Protein AF-A0AAD4X5I0-F1 (afdb_monomer_lite)

Sequence (174 aa):
MPGGELLYPSPQHQPATPPQQQHPTIITTATSELLEDETWVWSQIKAEARRDAESEPALASYLYSTILAHSSLERSLSFHLGGTGKSGGDRHPKISDGVLIGAGATILGNIKIGEGAKIGAGSVVLIDVPARTTAVGNPARLVGGKEKPSMHEDVPGESMDHTSFISEWSDYII

pLDDT: mean 72.89, std 17.53, range [33.81, 93.62]

Organism: NCBI:txid357466

Foldseek 3Di:
DDDDDDDDDDDDDDDDDDDDDDDDPPDPPPVVVVVVVQVVVLVVLLVVLVVVCVVCVVCVVVSCVQRVVDPGPVRSVCVVVVPPDDDDDQFDEAEDALEAAAACEAEGTDEYEAFLEYEAHNEDEDYHHYHQWYWYDVPTATQVHDVDGDGDPDRCSVVVDNPPCVVSCVVVDD

Radius of gyration: 32.43 Å; chains: 1; bounding box: 118×68×72 Å

Secondary structure (DSSP, 8-state):
-PPPP--PPPPP-PPPPPP-------SSHHHHHHHHHHHHHHHHHHHHHHHHHHH-TTTHHHHIIIIIT-SSHHHHHHHHHTT------S-S-EEPTT-EE-TT-EE-SS-EE-TT-EE-TT-EE-S-B-TTBEEEETTEEETT-SSS--B-SS-HHHH--SSTTHHHHGGG--

Structure (mmCIF, N/CA/C/O backbone):
data_AF-A0AAD4X5I0-F1
#
_entry.id   AF-A0AAD4X5I0-F1
#
loop_
_atom_site.group_PDB
_atom_site.id
_atom_site.type_symbol
_atom_site.label_atom_id
_atom_site.label_alt_id
_atom_site.label_comp_id
_atom_site.label_asym_id
_atom_site.label_entity_id
_atom_site.label_seq_id
_atom_site.pdbx_PDB_ins_code
_atom_site.Cartn_x
_atom_site.Cartn_y
_atom_site.Cartn_z
_atom_site.occupancy
_atom_site.B_iso_or_equiv
_atom_site.auth_seq_id
_atom_site.auth_comp_id
_atom_site.auth_asym_id
_atom_site.auth_atom_id
_atom_site.pdbx_PDB_model_num
ATOM 1 N N . MET A 1 1 ? 87.262 -47.024 43.278 1.00 48.44 1 MET A N 1
ATOM 2 C CA . MET A 1 1 ? 86.123 -47.285 42.375 1.00 48.44 1 MET A CA 1
ATOM 3 C C . MET A 1 1 ? 85.656 -45.946 41.812 1.00 48.44 1 MET A C 1
ATOM 5 O O . MET A 1 1 ? 85.038 -45.206 42.568 1.00 48.44 1 MET A O 1
ATOM 9 N N . PRO A 1 2 ? 86.033 -45.556 40.582 1.00 46.78 2 PRO A N 1
ATOM 10 C CA . PRO A 1 2 ? 85.496 -44.361 39.935 1.00 46.78 2 PRO A CA 1
ATOM 11 C C . PRO A 1 2 ? 84.181 -44.679 39.203 1.00 46.78 2 PRO A C 1
ATOM 13 O O . PRO A 1 2 ? 83.986 -45.795 38.722 1.00 46.78 2 PRO A O 1
ATOM 16 N N . GLY A 1 3 ? 83.269 -43.703 39.216 1.00 42.31 3 GLY A N 1
ATOM 17 C CA . GLY A 1 3 ? 81.870 -43.813 38.801 1.00 42.31 3 GLY A CA 1
ATOM 18 C C . GLY A 1 3 ? 81.637 -43.793 37.289 1.00 42.31 3 GLY A C 1
ATOM 19 O O . GLY A 1 3 ? 82.402 -43.196 36.536 1.00 42.31 3 GLY A O 1
ATOM 20 N N . GLY A 1 4 ? 80.554 -44.464 36.889 1.00 45.75 4 GLY A N 1
ATOM 21 C CA . GLY A 1 4 ? 80.041 -44.530 35.524 1.00 45.75 4 GLY A CA 1
ATOM 22 C C . GLY A 1 4 ? 79.088 -43.383 35.178 1.00 45.75 4 GLY A C 1
ATOM 23 O O . GLY A 1 4 ? 78.377 -42.853 36.032 1.00 45.75 4 GLY A O 1
ATOM 24 N N . GLU A 1 5 ? 79.118 -43.032 33.898 1.00 48.03 5 GLU A N 1
ATOM 25 C CA . GLU A 1 5 ? 78.331 -42.019 33.200 1.00 48.03 5 GLU A CA 1
ATOM 26 C C . GLU A 1 5 ? 76.829 -42.337 33.166 1.00 48.03 5 GLU A C 1
ATOM 28 O O . GLU A 1 5 ? 76.435 -43.466 32.883 1.00 48.03 5 GLU A O 1
ATOM 33 N N . LEU A 1 6 ? 75.988 -41.309 33.313 1.00 50.25 6 LEU A N 1
ATOM 34 C CA . LEU A 1 6 ? 74.680 -41.263 32.657 1.00 50.25 6 LEU A CA 1
ATOM 35 C C . LEU A 1 6 ? 74.482 -39.879 32.032 1.00 50.25 6 LEU A C 1
ATOM 37 O O . LEU A 1 6 ? 74.204 -38.882 32.698 1.00 50.25 6 LEU A O 1
ATOM 41 N N . LEU A 1 7 ? 74.690 -39.869 30.720 1.00 44.72 7 LEU A N 1
ATOM 42 C CA . LEU A 1 7 ? 74.475 -38.789 29.773 1.00 44.72 7 LEU A CA 1
ATOM 43 C C . LEU A 1 7 ? 72.958 -38.547 29.641 1.00 44.72 7 LEU A C 1
ATOM 45 O O . LEU A 1 7 ? 72.262 -39.343 29.014 1.00 44.72 7 LEU A O 1
ATOM 49 N N . TYR A 1 8 ? 72.430 -37.472 30.230 1.00 54.34 8 TYR A N 1
ATOM 50 C CA . TYR A 1 8 ? 71.053 -37.031 29.978 1.00 54.34 8 TYR A CA 1
ATOM 51 C C . TYR A 1 8 ? 71.056 -35.858 28.983 1.00 54.34 8 TYR A C 1
ATOM 53 O O . TYR A 1 8 ? 71.803 -34.899 29.188 1.00 54.34 8 TYR A O 1
ATOM 61 N N . PRO A 1 9 ? 70.256 -35.911 27.902 1.00 50.69 9 PRO A N 1
ATOM 62 C CA . PRO A 1 9 ? 70.237 -34.870 26.880 1.00 50.69 9 PRO A CA 1
ATOM 63 C C . PRO A 1 9 ? 69.466 -33.622 27.337 1.00 50.69 9 PRO A C 1
ATOM 65 O O . PRO A 1 9 ? 68.419 -33.711 27.977 1.00 50.69 9 PRO A O 1
ATOM 68 N N . SER A 1 10 ? 69.983 -32.448 26.964 1.00 50.56 10 SER A N 1
ATOM 69 C CA . SER A 1 10 ? 69.363 -31.139 27.195 1.00 50.56 10 SER A CA 1
ATOM 70 C C . SER A 1 10 ? 67.988 -31.012 26.509 1.00 50.56 10 SER A C 1
ATOM 72 O O . SER A 1 10 ? 67.867 -31.383 25.338 1.00 50.56 10 SER A O 1
ATOM 74 N N . PRO A 1 11 ? 66.962 -30.435 27.168 1.00 49.53 11 PRO A N 1
ATOM 75 C CA . PRO A 1 11 ? 65.651 -30.203 26.562 1.00 49.53 11 PRO A CA 1
ATOM 76 C C . PRO A 1 11 ? 65.716 -29.129 25.467 1.00 49.53 11 PRO A C 1
ATOM 78 O O . PRO A 1 11 ? 66.190 -28.016 25.700 1.00 49.53 11 PRO A O 1
ATOM 81 N N . GLN A 1 12 ? 65.201 -29.443 24.277 1.00 45.50 12 GLN A N 1
ATOM 82 C CA . GLN A 1 12 ? 65.003 -28.468 23.207 1.00 45.50 12 GLN A CA 1
ATOM 83 C C . GLN A 1 12 ? 63.903 -27.468 23.601 1.00 45.50 12 GLN A C 1
ATOM 85 O O . GLN A 1 12 ? 62.771 -27.849 23.890 1.00 45.50 12 GLN A O 1
ATOM 90 N N . HIS A 1 13 ? 64.250 -26.182 23.605 1.00 43.31 13 HIS A N 1
ATOM 91 C CA . HIS A 1 13 ? 63.330 -25.053 23.744 1.00 43.31 13 HIS A CA 1
ATOM 92 C C . HIS A 1 13 ? 62.380 -25.013 22.530 1.00 43.31 13 HIS A C 1
ATOM 94 O O . HIS A 1 13 ? 62.799 -24.661 21.429 1.00 43.31 13 HIS A O 1
ATOM 100 N N . GLN A 1 14 ? 61.106 -25.369 22.712 1.00 50.12 14 GLN A N 1
ATOM 101 C CA . GLN A 1 14 ? 60.048 -25.044 21.750 1.00 50.12 14 GLN A CA 1
ATOM 102 C C . GLN A 1 14 ? 59.586 -23.596 21.989 1.00 50.12 14 GLN A C 1
ATOM 104 O O . GLN A 1 14 ? 59.221 -23.269 23.120 1.00 50.12 14 GLN A O 1
ATOM 109 N N . PRO A 1 15 ? 59.583 -22.710 20.976 1.00 43.78 15 PRO A N 1
ATOM 110 C CA . PRO A 1 15 ? 58.999 -21.384 21.123 1.00 43.78 15 PRO A CA 1
ATOM 111 C C . PRO A 1 15 ? 57.470 -21.498 21.198 1.00 43.78 15 PRO A C 1
ATOM 113 O O . PRO A 1 15 ? 56.827 -22.033 20.297 1.00 43.78 15 PRO A O 1
ATOM 116 N N . ALA A 1 16 ? 56.898 -20.999 22.294 1.00 44.72 16 ALA A N 1
ATOM 117 C CA . ALA A 1 16 ? 55.460 -20.922 22.509 1.00 44.72 16 ALA A CA 1
ATOM 118 C C . ALA A 1 16 ? 54.807 -19.951 21.510 1.00 44.72 16 ALA A C 1
ATOM 120 O O . ALA A 1 16 ? 55.199 -18.788 21.403 1.00 44.72 16 ALA A O 1
ATOM 121 N N . THR A 1 17 ? 53.792 -20.428 20.793 1.00 46.09 17 THR A N 1
ATOM 122 C CA . THR A 1 17 ? 52.928 -19.617 19.930 1.00 46.09 17 THR A CA 1
ATOM 123 C C . THR A 1 17 ? 52.161 -18.593 20.782 1.00 46.09 17 THR A C 1
ATOM 125 O O . THR A 1 17 ? 51.539 -18.992 21.771 1.00 46.09 17 THR A O 1
ATOM 128 N N . PRO A 1 18 ? 52.170 -17.290 20.445 1.00 43.22 18 PRO A N 1
ATOM 129 C CA . PRO A 1 18 ? 51.413 -16.297 21.198 1.00 43.22 18 PRO A CA 1
ATOM 130 C C . PRO A 1 18 ? 49.899 -16.532 21.039 1.00 43.22 18 PRO A C 1
ATOM 132 O O . PRO A 1 18 ? 49.447 -16.904 19.952 1.00 43.22 18 PRO A O 1
ATOM 135 N N . PRO A 1 19 ? 49.097 -16.322 22.099 1.00 38.38 19 PRO A N 1
ATOM 136 C CA . PRO A 1 19 ? 47.656 -16.523 22.047 1.00 38.38 19 PRO A CA 1
ATOM 137 C C . PRO A 1 19 ? 47.018 -15.524 21.077 1.00 38.38 19 PRO A C 1
ATOM 139 O O . PRO A 1 19 ? 47.138 -14.309 21.240 1.00 38.38 19 PRO A O 1
ATOM 142 N N . GLN A 1 20 ? 46.335 -16.051 20.060 1.00 39.69 20 GLN A N 1
ATOM 143 C CA . GLN A 1 20 ? 45.520 -15.269 19.138 1.00 39.69 20 GLN A CA 1
ATOM 144 C C . GLN A 1 20 ? 44.367 -14.625 19.916 1.00 39.69 20 GLN A C 1
ATOM 146 O O . GLN A 1 20 ? 43.473 -15.309 20.413 1.00 39.69 20 GLN A O 1
ATOM 151 N N . GLN A 1 21 ? 44.403 -13.299 20.037 1.00 44.75 21 GLN A N 1
ATOM 152 C CA . GLN A 1 21 ? 43.304 -12.499 20.563 1.00 44.75 21 GLN A CA 1
ATOM 153 C C . GLN A 1 21 ? 42.127 -12.580 19.582 1.00 44.75 21 GLN A C 1
ATOM 155 O O . GLN A 1 21 ? 42.158 -11.997 18.499 1.00 44.75 21 GLN A O 1
ATOM 160 N N . GLN A 1 22 ? 41.097 -13.342 19.945 1.00 39.62 22 GLN A N 1
ATOM 161 C CA . GLN A 1 22 ? 39.836 -13.397 19.213 1.00 39.62 22 GLN A CA 1
ATOM 162 C C . GLN A 1 22 ? 39.029 -12.131 19.521 1.00 39.62 22 GLN A C 1
ATOM 164 O O . GLN A 1 22 ? 38.416 -12.014 20.580 1.00 39.62 22 GLN A O 1
ATOM 169 N N . HIS A 1 23 ? 39.022 -11.181 18.587 1.00 33.81 23 HIS A N 1
ATOM 170 C CA . HIS A 1 23 ? 37.986 -10.154 18.537 1.00 33.81 23 HIS A CA 1
ATOM 171 C C . HIS A 1 23 ? 36.741 -10.752 17.854 1.00 33.81 23 HIS A C 1
ATOM 173 O O . HIS A 1 23 ? 36.848 -11.207 16.711 1.00 33.81 23 HIS A O 1
ATOM 179 N N . PRO A 1 24 ? 35.563 -10.780 18.503 1.00 39.12 24 PRO A N 1
ATOM 180 C CA . PRO A 1 24 ? 34.345 -11.294 17.886 1.00 39.12 24 PRO A CA 1
ATOM 181 C C . PRO A 1 24 ? 33.863 -10.339 16.784 1.00 39.12 24 PRO A C 1
ATOM 183 O O . PRO A 1 24 ? 33.363 -9.249 17.054 1.00 39.12 24 PRO A O 1
ATOM 186 N N . THR A 1 25 ? 34.009 -10.760 15.527 1.00 45.09 25 THR A N 1
ATOM 187 C CA . THR A 1 25 ? 33.372 -10.128 14.362 1.00 45.09 25 THR A CA 1
ATOM 188 C C . THR A 1 25 ? 31.946 -10.668 14.258 1.00 45.09 25 THR A C 1
ATOM 190 O O . THR A 1 25 ? 31.707 -11.675 13.604 1.00 45.09 25 THR A O 1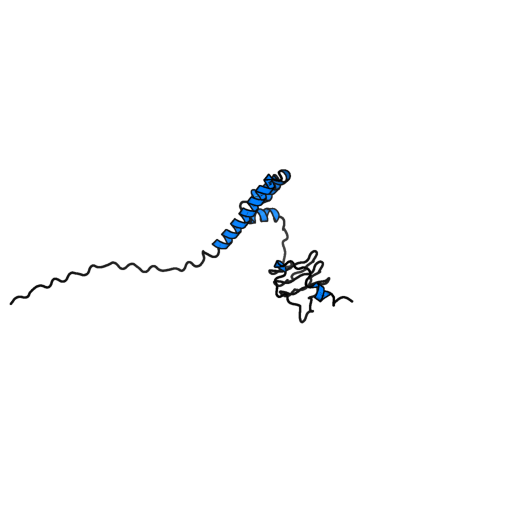
ATOM 193 N N . ILE A 1 26 ? 30.998 -10.035 14.953 1.00 47.31 26 ILE A N 1
ATOM 194 C CA . ILE A 1 26 ? 29.560 -10.344 14.866 1.00 47.31 26 ILE A CA 1
ATOM 195 C C . ILE A 1 26 ? 28.842 -9.110 14.304 1.00 47.31 26 ILE A C 1
ATOM 197 O O . ILE A 1 26 ? 28.101 -8.462 15.027 1.00 47.31 26 ILE A O 1
ATOM 201 N N . ILE A 1 27 ? 29.118 -8.714 13.052 1.00 49.72 27 ILE A N 1
ATOM 202 C CA . ILE A 1 27 ? 28.301 -7.709 12.323 1.00 49.72 27 ILE A CA 1
ATOM 203 C C . ILE A 1 27 ? 28.103 -8.060 10.822 1.00 49.72 27 ILE A C 1
ATOM 205 O O . ILE A 1 27 ? 27.178 -7.555 10.202 1.00 49.72 27 ILE A O 1
ATOM 209 N N . THR A 1 28 ? 28.869 -8.969 10.206 1.00 50.03 28 THR A N 1
ATOM 210 C CA . THR A 1 28 ? 28.847 -9.126 8.730 1.00 50.03 28 THR A CA 1
ATOM 211 C C . THR A 1 28 ? 27.651 -9.900 8.143 1.00 50.03 28 THR A C 1
ATOM 213 O O . THR A 1 28 ? 27.274 -9.640 7.006 1.00 50.03 28 THR A O 1
ATOM 216 N N . THR A 1 29 ? 27.026 -10.833 8.868 1.00 48.19 29 THR A N 1
ATOM 217 C CA . THR A 1 29 ? 26.114 -11.814 8.239 1.00 48.19 29 THR A CA 1
ATOM 218 C C . THR A 1 29 ? 24.725 -11.260 7.890 1.00 48.19 29 THR A C 1
ATOM 220 O O . THR A 1 29 ? 24.231 -11.519 6.800 1.00 48.19 29 THR A O 1
ATOM 223 N N . ALA A 1 30 ? 24.115 -10.440 8.755 1.00 49.59 30 ALA A N 1
ATOM 224 C CA . ALA A 1 30 ? 22.732 -9.974 8.563 1.00 49.59 30 ALA A CA 1
ATOM 225 C C . ALA A 1 30 ? 22.560 -8.985 7.392 1.00 49.59 30 ALA A C 1
ATOM 227 O O . ALA A 1 30 ? 21.482 -8.877 6.818 1.00 49.59 30 ALA A O 1
ATOM 228 N N . THR A 1 31 ? 23.623 -8.270 7.015 1.00 55.12 31 THR A N 1
ATOM 229 C CA . THR A 1 31 ? 23.598 -7.338 5.877 1.00 55.12 31 THR A CA 1
ATOM 230 C C . THR A 1 31 ? 23.771 -8.064 4.536 1.00 55.12 31 THR A C 1
ATOM 232 O O . THR A 1 31 ? 23.356 -7.534 3.514 1.00 55.12 31 THR A O 1
ATOM 235 N N . SER A 1 32 ? 24.358 -9.269 4.518 1.00 57.53 32 SER A N 1
ATOM 236 C CA . SER A 1 32 ? 24.578 -10.055 3.288 1.00 57.53 32 SER A CA 1
ATOM 237 C C . SER A 1 32 ? 23.269 -10.605 2.724 1.00 57.53 32 SER A C 1
ATOM 239 O O . SER A 1 32 ? 22.990 -10.422 1.545 1.00 57.53 32 SER A O 1
ATOM 241 N N . GLU A 1 33 ? 22.440 -11.209 3.580 1.00 60.66 33 GLU A N 1
ATOM 242 C CA . GLU A 1 33 ? 21.192 -11.876 3.175 1.00 60.66 33 GLU A CA 1
ATOM 243 C C . GLU A 1 33 ? 20.183 -10.883 2.567 1.00 60.66 33 GLU A C 1
ATOM 245 O O . GLU A 1 33 ? 19.598 -11.144 1.520 1.00 60.66 33 GLU A O 1
ATOM 250 N N . LEU A 1 34 ? 20.065 -9.682 3.145 1.00 58.88 34 LEU A N 1
ATOM 251 C CA . LEU A 1 34 ? 19.175 -8.630 2.635 1.00 58.88 34 LEU A CA 1
ATOM 252 C C . LEU A 1 34 ? 19.631 -8.050 1.283 1.00 58.88 34 LEU A C 1
ATOM 254 O O . LEU A 1 34 ? 18.797 -7.670 0.463 1.00 58.88 34 LEU A O 1
ATOM 258 N N . LEU A 1 35 ? 20.946 -7.984 1.039 1.00 59.72 35 LEU A N 1
ATOM 259 C CA . LEU A 1 35 ? 21.498 -7.540 -0.246 1.00 59.72 35 LEU A CA 1
ATOM 260 C C . LEU A 1 35 ? 21.321 -8.610 -1.336 1.00 59.72 35 LEU A C 1
ATOM 262 O O . LEU A 1 35 ? 21.138 -8.275 -2.507 1.00 59.72 35 LEU A O 1
ATOM 266 N N . GLU A 1 36 ? 21.353 -9.892 -0.970 1.00 63.47 36 GLU A N 1
ATOM 267 C CA . GLU A 1 36 ? 21.122 -11.007 -1.893 1.00 63.47 36 GLU A CA 1
ATOM 268 C C . GLU A 1 36 ? 19.666 -11.034 -2.389 1.00 63.47 36 GLU A C 1
ATOM 270 O O . GLU A 1 36 ? 19.440 -11.104 -3.602 1.00 63.47 36 GLU A O 1
ATOM 275 N N . ASP A 1 37 ? 18.688 -10.853 -1.498 1.00 63.75 37 ASP A N 1
ATOM 276 C CA . ASP A 1 37 ? 17.261 -10.823 -1.857 1.00 63.75 37 ASP A CA 1
ATOM 277 C C . ASP A 1 37 ? 16.910 -9.658 -2.795 1.00 63.75 37 ASP A C 1
ATOM 279 O O . ASP A 1 37 ? 16.217 -9.840 -3.803 1.00 63.75 37 ASP A O 1
ATOM 283 N N . GLU A 1 38 ? 17.439 -8.460 -2.525 1.00 65.38 38 GLU A N 1
ATOM 284 C CA . GLU A 1 38 ? 17.210 -7.287 -3.373 1.00 65.38 38 GLU A CA 1
ATOM 285 C C . GLU A 1 38 ? 17.772 -7.491 -4.788 1.00 65.38 38 GLU A C 1
ATOM 287 O O . GLU A 1 38 ? 17.117 -7.184 -5.794 1.00 65.38 38 GLU A O 1
ATOM 292 N N . THR A 1 39 ? 18.973 -8.069 -4.888 1.00 78.00 39 THR A N 1
ATOM 293 C CA . THR A 1 39 ? 19.583 -8.369 -6.190 1.00 78.00 39 THR A CA 1
ATOM 294 C C . THR A 1 39 ? 18.825 -9.451 -6.952 1.00 78.00 39 THR A C 1
ATOM 296 O O . THR A 1 39 ? 18.717 -9.360 -8.183 1.00 78.00 39 THR A O 1
ATOM 299 N N . TRP A 1 40 ? 18.254 -10.440 -6.255 1.00 88.94 40 TRP A N 1
ATOM 300 C CA . TRP A 1 40 ? 17.440 -11.483 -6.873 1.00 88.94 40 TRP A CA 1
ATOM 301 C C . TRP A 1 40 ? 16.137 -10.919 -7.447 1.00 88.94 40 TRP A C 1
ATOM 303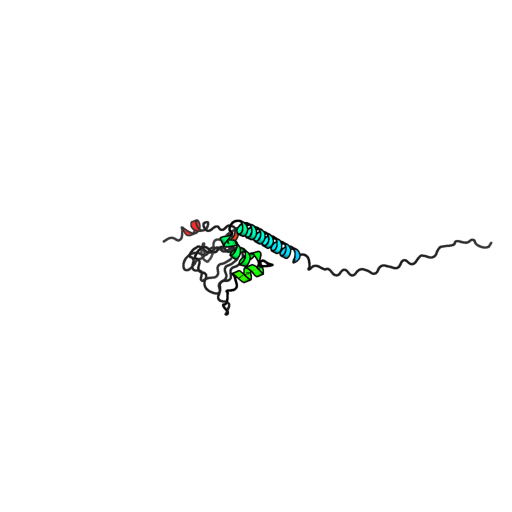 O O . TRP A 1 40 ? 15.878 -11.098 -8.643 1.00 88.94 40 TRP A O 1
ATOM 313 N N . VAL A 1 41 ? 15.362 -10.175 -6.648 1.00 89.06 41 VAL A N 1
ATOM 314 C CA . VAL A 1 41 ? 14.097 -9.556 -7.089 1.00 89.06 41 VAL A CA 1
ATOM 315 C C . VAL A 1 41 ? 14.340 -8.630 -8.279 1.00 89.06 41 VAL A C 1
ATOM 317 O O . VAL A 1 41 ? 13.653 -8.717 -9.299 1.00 89.06 41 VAL A O 1
ATOM 320 N N . TRP A 1 42 ? 15.367 -7.780 -8.206 1.00 89.69 42 TRP A N 1
ATOM 321 C CA . TRP A 1 42 ? 15.682 -6.858 -9.296 1.00 89.69 42 TRP A CA 1
ATOM 322 C C . TRP A 1 42 ? 16.115 -7.570 -10.584 1.00 89.69 42 TRP A C 1
ATOM 324 O O . TRP A 1 42 ? 15.784 -7.136 -11.692 1.00 89.69 42 TRP A O 1
ATOM 334 N N . SER A 1 43 ? 16.816 -8.696 -10.454 1.00 89.94 43 SER A N 1
ATOM 335 C CA . SER A 1 43 ? 17.181 -9.531 -11.600 1.00 89.94 43 SER A CA 1
ATOM 336 C C . SER A 1 43 ? 15.954 -10.155 -12.266 1.00 89.94 43 SER A C 1
ATOM 338 O O . SER A 1 43 ? 15.890 -10.181 -13.497 1.00 89.94 43 SER A O 1
ATOM 340 N N . GLN A 1 44 ? 14.964 -10.600 -11.482 1.00 93.62 44 GLN A N 1
ATOM 341 C CA . GLN A 1 44 ? 13.692 -11.098 -12.020 1.00 93.62 44 GLN A CA 1
ATOM 342 C C . GLN A 1 44 ? 12.924 -9.997 -12.762 1.00 93.62 44 GLN A C 1
ATOM 344 O O . GLN A 1 44 ? 12.561 -10.193 -13.922 1.00 93.62 44 GLN A O 1
ATOM 349 N N . ILE A 1 45 ? 12.792 -8.807 -12.163 1.00 92.31 45 ILE A N 1
ATOM 350 C CA . ILE A 1 45 ? 12.117 -7.653 -12.784 1.00 92.31 45 ILE A CA 1
ATOM 351 C C . ILE A 1 45 ? 12.765 -7.286 -14.130 1.00 92.31 45 ILE A C 1
ATOM 353 O O . ILE A 1 45 ? 12.076 -7.044 -15.122 1.00 92.31 45 ILE A O 1
ATOM 357 N N . LYS A 1 46 ? 14.102 -7.280 -14.213 1.00 89.50 46 LYS A N 1
ATOM 358 C CA . LYS A 1 46 ? 14.817 -7.020 -15.476 1.00 89.50 46 LYS A CA 1
ATOM 359 C C . LYS A 1 46 ? 14.610 -8.109 -16.522 1.00 89.50 46 LYS A C 1
ATOM 361 O O . LYS A 1 46 ? 14.573 -7.800 -17.715 1.00 89.50 46 LYS A O 1
ATOM 366 N N . ALA A 1 47 ? 14.538 -9.369 -16.101 1.00 91.81 47 ALA A N 1
ATOM 367 C CA . ALA A 1 47 ? 14.297 -10.484 -17.007 1.00 91.81 47 ALA A CA 1
ATOM 368 C C . ALA A 1 47 ? 12.884 -10.413 -17.603 1.00 91.81 47 ALA A C 1
ATOM 370 O O . ALA A 1 47 ? 12.729 -10.589 -18.810 1.00 91.81 47 ALA A O 1
ATOM 371 N N . GLU A 1 48 ? 11.882 -10.095 -16.783 1.00 91.94 48 GLU A N 1
ATOM 372 C CA . GLU A 1 48 ? 10.502 -9.852 -17.217 1.00 91.94 48 GLU A CA 1
ATOM 373 C C . GLU A 1 48 ? 10.415 -8.662 -18.169 1.00 91.94 48 GLU A C 1
ATOM 375 O O . GLU A 1 48 ? 10.010 -8.835 -19.315 1.00 91.94 48 GLU A O 1
ATOM 380 N N . ALA A 1 49 ? 10.937 -7.497 -17.775 1.00 90.69 49 ALA A N 1
ATOM 381 C CA . ALA A 1 49 ? 10.902 -6.298 -18.612 1.00 90.69 49 ALA A CA 1
ATOM 382 C C . ALA A 1 49 ? 11.606 -6.479 -19.968 1.00 90.69 49 ALA A C 1
ATOM 384 O O . ALA A 1 49 ? 11.224 -5.851 -20.955 1.00 90.69 49 ALA A O 1
ATOM 385 N N . ARG A 1 50 ? 12.636 -7.334 -20.045 1.00 91.50 50 ARG A N 1
ATOM 386 C CA . ARG A 1 50 ? 13.285 -7.686 -21.315 1.00 91.50 50 ARG A CA 1
ATOM 387 C C . ARG A 1 50 ? 12.380 -8.545 -22.193 1.00 91.50 50 ARG A C 1
ATOM 389 O O . ARG A 1 50 ? 12.249 -8.233 -23.373 1.00 91.50 50 ARG A O 1
ATOM 396 N N . ARG A 1 51 ? 11.763 -9.588 -21.627 1.00 92.94 51 ARG A N 1
ATOM 397 C CA . ARG A 1 51 ? 10.806 -10.435 -22.358 1.00 92.94 51 ARG A CA 1
ATOM 398 C C . ARG A 1 51 ? 9.648 -9.601 -22.896 1.00 92.94 51 ARG A C 1
ATOM 400 O O . ARG A 1 51 ? 9.305 -9.725 -24.068 1.00 92.94 51 ARG A O 1
ATOM 407 N N . ASP A 1 52 ? 9.123 -8.701 -22.074 1.00 91.00 52 ASP A N 1
ATOM 408 C CA . ASP A 1 52 ? 7.996 -7.852 -22.447 1.00 91.00 52 ASP A CA 1
ATOM 409 C C . ASP A 1 52 ? 8.391 -6.861 -23.549 1.00 91.00 52 ASP A C 1
ATOM 411 O O . ASP A 1 52 ? 7.692 -6.755 -24.553 1.00 91.00 52 ASP A O 1
ATOM 415 N N . ALA A 1 53 ? 9.563 -6.222 -23.444 1.00 91.19 53 ALA A N 1
ATOM 416 C CA . ALA A 1 53 ? 10.082 -5.323 -24.480 1.00 91.19 53 ALA A CA 1
ATOM 417 C C . ALA A 1 53 ? 10.338 -6.028 -25.826 1.00 91.19 53 ALA A C 1
ATOM 419 O O . ALA A 1 53 ? 10.181 -5.411 -26.881 1.00 91.19 53 ALA A O 1
ATOM 420 N N . GLU A 1 54 ? 10.734 -7.303 -25.801 1.00 91.12 54 GLU A N 1
ATOM 421 C CA . GLU A 1 54 ? 10.893 -8.131 -27.003 1.00 91.12 54 GLU A CA 1
ATOM 422 C C . GLU A 1 54 ? 9.536 -8.522 -27.608 1.00 91.12 54 GLU A C 1
ATOM 424 O O . GLU A 1 54 ? 9.381 -8.509 -28.830 1.00 91.12 54 GLU A O 1
ATOM 429 N N . SER A 1 55 ? 8.547 -8.840 -26.766 1.00 91.69 55 SER A N 1
ATOM 430 C CA . SER A 1 55 ? 7.200 -9.225 -27.204 1.00 91.69 55 SER A CA 1
ATOM 431 C C . SER A 1 55 ? 6.351 -8.046 -27.690 1.00 91.69 55 SER A C 1
ATOM 433 O O . SER A 1 55 ? 5.534 -8.204 -28.598 1.00 91.69 55 SER A O 1
ATOM 435 N N . GLU A 1 56 ? 6.586 -6.850 -27.145 1.00 91.62 56 GLU A N 1
ATOM 436 C CA . GLU A 1 56 ? 5.823 -5.638 -27.428 1.00 91.62 56 GLU A CA 1
ATOM 437 C C . GLU A 1 56 ? 6.753 -4.472 -27.816 1.00 91.62 56 GLU A C 1
ATOM 439 O O . GLU A 1 56 ? 7.011 -3.565 -27.014 1.00 91.62 56 GLU A O 1
ATOM 444 N N . PRO A 1 57 ? 7.226 -4.415 -29.081 1.00 91.56 57 PRO A N 1
ATOM 445 C CA . PRO A 1 57 ? 8.164 -3.385 -29.537 1.00 91.56 57 PRO A CA 1
ATOM 446 C C . PRO A 1 57 ? 7.678 -1.943 -29.333 1.00 91.56 57 PRO A C 1
ATOM 448 O O . PRO A 1 57 ? 8.489 -1.031 -29.183 1.00 91.56 57 PRO A O 1
ATOM 451 N N . ALA A 1 58 ? 6.358 -1.724 -29.303 1.00 91.69 58 ALA A N 1
ATOM 452 C CA . ALA A 1 58 ? 5.759 -0.415 -29.044 1.00 91.69 58 ALA A CA 1
ATOM 453 C C . ALA A 1 58 ? 6.026 0.100 -27.615 1.00 91.69 58 ALA A C 1
ATOM 455 O O . ALA A 1 58 ? 6.127 1.310 -27.414 1.00 91.69 58 ALA A O 1
ATOM 456 N N . LEU A 1 59 ? 6.172 -0.799 -26.636 1.00 87.06 59 LEU A N 1
ATOM 457 C CA . LEU A 1 59 ? 6.471 -0.465 -25.239 1.00 87.06 59 LEU A CA 1
ATOM 458 C C . LEU A 1 59 ? 7.960 -0.606 -24.896 1.00 87.06 59 LEU A C 1
ATOM 460 O O . LEU A 1 59 ? 8.382 -0.191 -23.815 1.00 87.06 59 LEU A O 1
ATOM 464 N N . ALA A 1 60 ? 8.779 -1.121 -25.816 1.00 86.56 60 ALA A N 1
ATOM 465 C CA . ALA A 1 60 ? 10.197 -1.384 -25.583 1.00 86.56 60 ALA A CA 1
ATOM 466 C C . ALA A 1 60 ? 10.969 -0.147 -25.099 1.00 86.56 60 ALA A C 1
ATOM 468 O O . ALA A 1 60 ? 11.755 -0.235 -24.158 1.00 86.56 60 ALA A O 1
ATOM 469 N N . SER A 1 61 ? 10.725 1.030 -25.687 1.00 87.69 61 SER A N 1
ATOM 470 C CA . SER A 1 61 ? 11.385 2.272 -25.258 1.00 87.69 61 SER A CA 1
ATOM 471 C C . SER A 1 61 ? 10.986 2.693 -23.843 1.00 87.69 61 SER A C 1
ATOM 473 O O . SER A 1 61 ? 11.830 3.186 -23.094 1.00 87.69 61 SER A O 1
ATOM 475 N N . TYR A 1 62 ? 9.727 2.464 -23.462 1.00 86.62 62 TYR A N 1
ATOM 476 C CA . TYR A 1 62 ? 9.239 2.746 -22.117 1.00 86.62 62 TYR A CA 1
ATOM 477 C C . TYR A 1 62 ? 9.916 1.822 -21.101 1.00 86.62 62 TYR A C 1
ATOM 479 O O . TYR A 1 62 ? 10.618 2.322 -20.226 1.00 86.62 62 TYR A O 1
ATOM 487 N N . LEU A 1 63 ? 9.833 0.501 -21.291 1.00 86.06 63 LEU A N 1
ATOM 488 C CA . LEU A 1 63 ? 10.455 -0.502 -20.411 1.00 86.06 63 LEU A CA 1
ATOM 489 C C . LEU A 1 63 ? 11.977 -0.346 -20.320 1.00 86.06 63 LEU A C 1
ATOM 491 O O . LEU A 1 63 ? 12.577 -0.536 -19.256 1.00 86.06 63 LEU A O 1
ATOM 495 N N . TYR A 1 64 ? 12.616 0.057 -21.422 1.00 87.31 64 TYR A N 1
ATOM 496 C CA . TYR A 1 64 ? 14.038 0.356 -21.406 1.00 87.31 64 TYR A CA 1
ATOM 497 C C . TYR A 1 64 ? 14.345 1.567 -20.527 1.00 87.31 64 TYR A C 1
ATOM 499 O O . TYR A 1 64 ? 15.250 1.505 -19.699 1.00 87.31 64 TYR A O 1
ATOM 507 N N . SER A 1 65 ? 13.578 2.650 -20.673 1.00 85.25 65 SER A N 1
ATOM 508 C CA . SER A 1 65 ? 13.795 3.877 -19.905 1.00 85.25 65 SER A CA 1
ATOM 509 C C . SER A 1 65 ? 13.492 3.729 -18.415 1.00 85.25 65 SER A C 1
ATOM 511 O O . SER A 1 65 ? 14.206 4.318 -17.615 1.00 85.25 65 SER A O 1
ATOM 513 N N . THR A 1 66 ? 12.470 2.951 -18.045 1.00 83.62 66 THR A N 1
ATOM 514 C CA . THR A 1 66 ? 11.956 2.888 -16.669 1.00 83.62 66 THR A CA 1
ATOM 515 C C . THR A 1 66 ? 12.562 1.763 -15.839 1.00 83.62 66 THR A C 1
ATOM 517 O O . THR A 1 66 ? 12.650 1.879 -14.615 1.00 83.62 66 THR A O 1
ATOM 520 N N . ILE A 1 67 ? 12.999 0.673 -16.480 1.00 87.19 67 ILE A N 1
ATOM 521 C CA . ILE A 1 67 ? 13.491 -0.529 -15.794 1.00 87.19 67 ILE A CA 1
ATOM 522 C C . ILE A 1 67 ? 14.902 -0.883 -16.271 1.00 87.19 67 ILE A C 1
ATOM 524 O O . ILE A 1 67 ? 15.841 -0.885 -15.471 1.00 87.19 67 ILE A O 1
ATOM 528 N N . LEU A 1 68 ? 15.095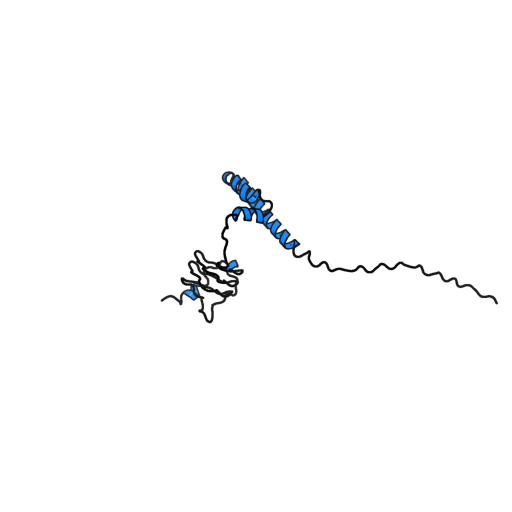 -1.148 -17.568 1.00 86.56 68 LEU A N 1
ATOM 529 C CA . LEU A 1 68 ? 16.354 -1.741 -18.054 1.00 86.56 68 LEU A CA 1
ATOM 530 C C . LEU A 1 68 ? 17.556 -0.784 -17.981 1.00 86.56 68 LEU A C 1
ATOM 532 O O . LEU A 1 68 ? 18.686 -1.247 -17.826 1.00 86.56 68 LEU A O 1
ATOM 536 N N . ALA A 1 69 ? 17.328 0.530 -18.046 1.00 86.19 69 ALA A N 1
ATOM 537 C CA . ALA A 1 69 ? 18.367 1.554 -17.927 1.00 86.19 69 ALA A CA 1
ATOM 538 C C . ALA A 1 69 ? 18.887 1.745 -16.490 1.00 86.19 69 ALA A C 1
ATOM 540 O O . ALA A 1 69 ? 19.932 2.370 -16.289 1.00 86.19 69 ALA A O 1
ATOM 541 N N . HIS A 1 70 ? 18.188 1.223 -15.480 1.00 84.75 70 HIS A N 1
ATOM 542 C CA . HIS A 1 70 ? 18.552 1.415 -14.080 1.00 84.75 70 HIS A CA 1
ATOM 543 C C . HIS A 1 70 ? 19.431 0.269 -13.570 1.00 84.75 70 HIS A C 1
ATOM 545 O O . HIS A 1 70 ? 19.207 -0.908 -13.851 1.00 84.75 70 HIS A O 1
ATOM 551 N N . SER A 1 71 ? 20.471 0.595 -12.802 1.00 85.81 71 SER A N 1
ATOM 552 C CA . SER A 1 71 ? 21.370 -0.407 -12.217 1.00 85.81 71 SER A CA 1
ATOM 553 C C . SER A 1 71 ? 20.723 -1.167 -11.061 1.00 85.81 71 SER A C 1
ATOM 555 O O . SER A 1 71 ? 21.017 -2.347 -10.902 1.00 85.81 71 SER A O 1
ATOM 557 N N . SER A 1 72 ? 19.799 -0.539 -10.333 1.00 83.94 72 SER A N 1
ATOM 558 C CA . SER A 1 72 ? 19.194 -1.059 -9.104 1.00 83.94 72 SER A CA 1
ATOM 559 C C . SER A 1 72 ? 17.711 -0.670 -8.984 1.00 83.94 72 SER A C 1
ATOM 561 O O . SER A 1 72 ? 17.256 0.257 -9.675 1.00 83.94 72 SER A O 1
ATOM 563 N N . LEU A 1 73 ? 16.973 -1.379 -8.124 1.00 85.88 73 LEU A N 1
ATOM 564 C CA . LEU A 1 73 ? 15.538 -1.178 -7.910 1.00 85.88 73 LEU A CA 1
ATOM 565 C C . LEU A 1 73 ? 15.248 0.235 -7.392 1.00 85.88 73 LEU A C 1
ATOM 567 O O . LEU A 1 73 ? 14.356 0.912 -7.894 1.00 85.88 73 LEU A O 1
ATOM 571 N N . GLU A 1 74 ? 16.052 0.732 -6.460 1.00 82.75 74 GLU A N 1
ATOM 572 C CA . GLU A 1 74 ? 15.906 2.052 -5.845 1.00 82.75 74 GLU A CA 1
ATOM 573 C C . GLU A 1 74 ? 16.065 3.170 -6.874 1.00 82.75 74 GLU A C 1
ATOM 575 O O . GLU A 1 74 ? 15.371 4.184 -6.812 1.00 82.75 74 GLU A O 1
ATOM 580 N N . ARG A 1 75 ? 16.939 2.989 -7.874 1.00 78.25 75 ARG A N 1
ATOM 581 C CA . ARG A 1 75 ? 17.121 3.970 -8.952 1.00 78.25 75 ARG A CA 1
ATOM 582 C C . ARG A 1 75 ? 15.935 3.982 -9.917 1.00 78.25 75 ARG A C 1
ATOM 584 O O . ARG A 1 75 ? 15.573 5.054 -10.400 1.00 78.25 75 ARG A O 1
ATOM 591 N N . SER A 1 76 ? 15.342 2.819 -10.189 1.00 84.31 76 SER A N 1
ATOM 592 C CA . SER A 1 76 ? 14.101 2.719 -10.966 1.00 84.31 76 SER A CA 1
ATOM 593 C C . SER A 1 76 ? 12.931 3.328 -10.188 1.00 84.31 76 SER A C 1
ATOM 595 O O . SER A 1 76 ? 12.211 4.172 -10.715 1.00 84.31 76 SER A O 1
ATOM 597 N N . LEU A 1 77 ? 12.787 3.014 -8.899 1.00 83.12 77 LEU A N 1
ATOM 598 C CA . LEU A 1 77 ? 11.763 3.602 -8.034 1.00 83.12 77 LEU A CA 1
ATOM 599 C C . LEU A 1 77 ? 11.932 5.114 -7.896 1.00 83.12 77 LEU A C 1
ATOM 601 O O . LEU A 1 77 ? 10.955 5.843 -8.001 1.00 83.12 77 LEU A O 1
ATOM 605 N N . SER A 1 78 ? 13.159 5.615 -7.751 1.00 76.56 78 SER A N 1
ATOM 606 C CA . SER A 1 78 ? 13.440 7.054 -7.738 1.00 76.56 78 SER A CA 1
ATOM 607 C C . SER A 1 78 ? 12.971 7.749 -9.019 1.00 76.56 78 SER A C 1
ATOM 609 O O . SER A 1 78 ? 12.463 8.866 -8.944 1.00 76.56 78 SER A O 1
ATOM 611 N N . PHE A 1 79 ? 13.093 7.095 -10.177 1.00 77.38 79 PHE A N 1
ATOM 612 C CA . PHE A 1 79 ? 12.584 7.616 -11.446 1.00 77.38 79 PHE A CA 1
ATOM 613 C C . PHE A 1 79 ? 11.048 7.660 -11.478 1.00 77.38 79 PHE A C 1
ATOM 615 O O . PHE A 1 79 ? 10.475 8.669 -11.883 1.00 77.38 79 PHE A O 1
ATOM 622 N N . HIS A 1 80 ? 10.378 6.615 -10.983 1.00 74.44 80 HIS A N 1
ATOM 623 C CA . HIS A 1 80 ? 8.911 6.563 -10.909 1.00 74.44 80 HIS A CA 1
ATOM 624 C C . HIS A 1 80 ? 8.327 7.516 -9.854 1.00 74.44 80 HIS A C 1
ATOM 626 O O . HIS A 1 80 ? 7.248 8.075 -10.041 1.00 74.44 80 HIS A O 1
ATOM 632 N N . LEU A 1 81 ? 9.042 7.712 -8.745 1.00 74.56 81 LEU A N 1
ATOM 633 C CA . LEU A 1 81 ? 8.588 8.444 -7.561 1.00 74.56 81 LEU A CA 1
ATOM 634 C C . LEU A 1 81 ? 9.160 9.864 -7.465 1.00 74.56 81 LEU A C 1
ATOM 636 O O . LEU A 1 81 ? 8.890 10.557 -6.484 1.00 74.56 81 LEU A O 1
ATOM 640 N N . GLY A 1 82 ? 9.914 10.332 -8.469 1.00 64.75 82 GLY A N 1
ATOM 641 C CA . GLY A 1 82 ? 10.606 11.633 -8.506 1.00 64.75 82 GLY A CA 1
ATOM 642 C C . GLY A 1 82 ? 9.716 12.887 -8.432 1.00 64.75 82 GLY A C 1
ATOM 643 O O . GLY A 1 82 ? 10.171 13.984 -8.743 1.00 64.75 82 GLY A O 1
ATOM 644 N N . GLY A 1 83 ? 8.454 12.745 -8.020 1.00 52.19 83 GLY A N 1
ATOM 645 C CA . GLY A 1 83 ? 7.431 13.784 -7.962 1.00 52.19 83 GLY A CA 1
ATOM 646 C C . GLY A 1 83 ? 6.758 13.991 -6.600 1.00 52.19 83 GLY A C 1
ATOM 647 O O . GLY A 1 83 ? 5.674 14.567 -6.572 1.00 52.19 83 GLY A O 1
ATOM 648 N N . THR A 1 84 ? 7.333 13.586 -5.462 1.00 56.59 84 THR A N 1
ATOM 649 C CA . THR A 1 84 ? 6.743 13.908 -4.141 1.00 56.59 84 THR A CA 1
ATOM 650 C C . THR A 1 84 ? 7.420 15.107 -3.481 1.00 56.59 84 THR A C 1
ATOM 652 O O . THR A 1 84 ? 8.045 15.013 -2.427 1.00 56.59 84 THR A O 1
ATOM 655 N N . GLY A 1 85 ? 7.281 16.278 -4.101 1.00 54.06 85 GLY A N 1
ATOM 656 C CA . GLY A 1 85 ? 7.549 17.550 -3.437 1.00 54.06 85 GLY A CA 1
ATOM 657 C C . GLY A 1 85 ? 6.360 17.948 -2.567 1.00 54.06 85 GLY A C 1
ATOM 658 O O . GLY A 1 85 ? 5.377 18.461 -3.091 1.00 54.06 85 GLY A O 1
ATOM 659 N N . LYS A 1 86 ? 6.434 17.730 -1.249 1.00 55.56 86 LYS A N 1
ATOM 660 C CA . LYS A 1 86 ? 5.605 18.439 -0.255 1.00 55.56 86 LYS A CA 1
ATOM 661 C C . LYS A 1 86 ? 6.326 18.480 1.089 1.00 55.56 86 LYS A C 1
ATOM 663 O O . LYS A 1 86 ? 6.347 17.517 1.847 1.00 55.56 86 LYS A O 1
ATOM 668 N N . SER A 1 87 ? 6.924 19.627 1.372 1.00 60.41 87 SER A N 1
ATOM 669 C CA . SER A 1 87 ? 7.481 19.987 2.669 1.00 60.41 87 SER A CA 1
ATOM 670 C C . SER A 1 87 ? 6.373 20.451 3.628 1.00 60.41 87 SER A C 1
ATOM 672 O O . SER A 1 87 ? 5.572 21.322 3.292 1.00 60.41 87 SER A O 1
ATOM 674 N N . GLY A 1 88 ? 6.363 19.898 4.850 1.00 61.94 88 GLY A N 1
ATOM 675 C CA . GLY A 1 88 ? 5.869 20.595 6.046 1.00 61.94 88 GLY A CA 1
ATOM 676 C C . GLY A 1 88 ? 4.953 19.816 7.006 1.00 61.94 88 GLY A C 1
ATOM 677 O O . GLY A 1 88 ? 3.732 19.875 6.862 1.00 61.94 88 GLY A O 1
ATOM 678 N N . GLY A 1 89 ? 5.537 19.272 8.086 1.00 68.75 89 GLY A N 1
ATOM 679 C CA . GLY A 1 89 ? 4.869 18.857 9.336 1.00 68.75 89 GLY A CA 1
ATOM 680 C C . GLY A 1 89 ? 4.272 17.442 9.366 1.00 68.75 89 GLY A C 1
ATOM 681 O O . GLY A 1 89 ? 3.899 16.887 8.336 1.00 68.75 89 GLY A O 1
ATOM 682 N N . ASP A 1 90 ? 4.137 16.873 10.569 1.00 74.00 90 ASP A N 1
ATOM 683 C CA . ASP A 1 90 ? 3.577 15.535 10.776 1.00 74.00 90 ASP A CA 1
ATOM 684 C C . ASP A 1 90 ? 2.035 15.553 10.792 1.00 74.00 90 ASP A C 1
ATOM 686 O O . ASP A 1 90 ? 1.400 15.624 11.845 1.00 74.00 90 ASP A O 1
ATOM 690 N N . ARG A 1 91 ? 1.422 15.586 9.603 1.00 72.56 91 ARG A N 1
ATOM 691 C CA . ARG A 1 91 ? -0.040 15.740 9.416 1.00 72.56 91 ARG A CA 1
ATOM 692 C C . ARG A 1 91 ? -0.703 14.622 8.608 1.00 72.56 91 ARG A C 1
ATOM 694 O O . ARG A 1 91 ? -1.894 14.714 8.323 1.00 72.56 91 ARG A O 1
ATOM 701 N N . HIS A 1 92 ? 0.061 13.601 8.236 1.00 79.81 92 HIS A N 1
ATOM 702 C CA . HIS A 1 92 ? -0.421 12.458 7.462 1.00 79.81 92 HIS A CA 1
ATOM 703 C C . HIS A 1 92 ? -0.666 11.245 8.370 1.00 79.81 92 HIS A C 1
ATOM 705 O O . HIS A 1 92 ? -0.045 11.167 9.434 1.00 79.81 92 HIS A O 1
ATOM 711 N N . PRO A 1 93 ? -1.527 10.298 7.974 1.00 84.50 93 PRO A N 1
ATOM 712 C CA . PRO A 1 93 ? -1.727 9.063 8.725 1.00 84.50 93 PRO A CA 1
ATOM 713 C C . PRO A 1 93 ? -0.450 8.217 8.818 1.00 84.50 93 PRO A C 1
ATOM 715 O O . PRO A 1 93 ? 0.385 8.244 7.915 1.00 84.50 93 PRO A O 1
ATOM 718 N N . LYS A 1 94 ? -0.311 7.453 9.903 1.00 86.44 94 LYS A N 1
ATOM 719 C CA . LYS A 1 94 ? 0.751 6.460 10.108 1.00 86.44 94 LYS A CA 1
ATOM 720 C C . LYS A 1 94 ? 0.117 5.095 9.988 1.00 86.44 94 LYS A C 1
ATOM 722 O O . LYS A 1 94 ? -0.749 4.762 10.792 1.00 86.44 94 LYS A O 1
ATOM 727 N N . ILE A 1 95 ? 0.539 4.341 8.987 1.00 87.69 95 ILE A N 1
ATOM 728 C CA . ILE A 1 95 ? 0.032 3.003 8.716 1.00 87.69 95 ILE A CA 1
ATOM 729 C C . ILE A 1 95 ? 1.088 2.008 9.189 1.00 87.69 95 ILE A C 1
ATOM 731 O O . ILE A 1 95 ? 2.236 2.100 8.760 1.00 87.69 95 ILE A O 1
ATOM 735 N N . SER A 1 96 ? 0.715 1.129 10.116 1.00 86.56 96 SER A N 1
ATOM 736 C CA . SER A 1 96 ? 1.557 0.022 10.575 1.00 86.56 96 SER A CA 1
ATOM 737 C C . SER A 1 96 ? 1.477 -1.181 9.628 1.00 86.56 96 SER A C 1
ATOM 739 O O . SER A 1 96 ? 0.678 -1.202 8.691 1.00 86.56 96 SER A O 1
ATOM 741 N N . ASP A 1 97 ? 2.306 -2.188 9.884 1.00 84.75 97 ASP A N 1
ATOM 742 C CA . ASP A 1 97 ? 2.435 -3.363 9.024 1.00 84.75 97 ASP A CA 1
ATOM 743 C C . ASP A 1 97 ? 1.147 -4.200 8.972 1.00 84.75 97 ASP A C 1
ATOM 745 O O . ASP A 1 97 ? 0.335 -4.213 9.902 1.00 84.75 97 ASP A O 1
ATOM 749 N N . GLY A 1 98 ? 0.923 -4.885 7.850 1.00 81.00 98 GLY A N 1
ATOM 750 C CA . GLY A 1 98 ? -0.211 -5.801 7.691 1.00 81.00 98 GLY A CA 1
ATOM 751 C C . GLY A 1 98 ? -1.596 -5.142 7.639 1.00 81.00 98 GLY A C 1
ATOM 752 O O . GLY A 1 98 ? -2.607 -5.844 7.704 1.00 81.00 98 GLY A O 1
ATOM 753 N N . VAL A 1 99 ? -1.674 -3.812 7.534 1.00 85.81 99 VAL A N 1
ATOM 754 C CA . VAL A 1 99 ? -2.942 -3.078 7.430 1.00 85.81 99 VAL A CA 1
ATOM 755 C C . VAL A 1 99 ? -3.584 -3.273 6.055 1.00 85.81 99 VAL A C 1
ATOM 757 O O . VAL A 1 99 ? -2.941 -3.089 5.024 1.00 85.81 99 VAL A O 1
ATOM 760 N N . LEU A 1 100 ? -4.888 -3.554 6.037 1.00 87.56 100 LEU A N 1
ATOM 761 C CA . LEU A 1 100 ? -5.705 -3.574 4.821 1.00 87.56 100 LEU A CA 1
ATOM 762 C C . LEU A 1 100 ? -6.484 -2.265 4.678 1.00 87.56 100 LEU A C 1
ATOM 764 O O . LEU A 1 100 ? -7.295 -1.934 5.542 1.00 87.56 100 LEU A O 1
ATOM 768 N N . ILE A 1 101 ? -6.306 -1.548 3.565 1.00 89.94 101 ILE A N 1
ATOM 769 C CA . ILE A 1 101 ? -7.081 -0.341 3.242 1.00 89.94 101 ILE A CA 1
ATOM 770 C C . ILE A 1 101 ? -8.005 -0.631 2.061 1.00 89.94 101 ILE A C 1
ATOM 772 O O . ILE A 1 101 ? -7.555 -0.858 0.941 1.00 89.94 101 ILE A O 1
ATOM 776 N N . GLY A 1 102 ? -9.313 -0.618 2.311 1.00 86.56 102 GLY A N 1
ATOM 777 C CA . GLY A 1 102 ? -10.325 -0.818 1.282 1.00 86.56 102 GLY A CA 1
ATOM 778 C C . GLY A 1 102 ? -10.372 0.316 0.255 1.00 86.56 102 GLY A C 1
ATOM 779 O O . GLY A 1 102 ? -10.035 1.468 0.538 1.00 86.56 102 GLY A O 1
ATOM 780 N N . ALA A 1 103 ? -10.847 -0.007 -0.948 1.00 88.81 103 ALA A N 1
ATOM 781 C CA . ALA A 1 103 ? -10.959 0.945 -2.048 1.00 88.81 103 ALA A CA 1
ATOM 782 C C . ALA A 1 103 ? -11.761 2.201 -1.653 1.00 88.81 103 ALA A C 1
ATOM 784 O O . ALA A 1 103 ? -12.827 2.117 -1.043 1.00 88.81 103 ALA A O 1
ATOM 785 N N . GLY A 1 104 ? -11.249 3.384 -2.000 1.00 84.25 104 GLY A N 1
ATOM 786 C CA . GLY A 1 104 ? -11.921 4.660 -1.728 1.00 84.25 104 GLY A CA 1
ATOM 787 C C . GLY A 1 104 ? -11.967 5.080 -0.253 1.00 84.25 104 GLY A C 1
ATOM 788 O O . GLY A 1 104 ? -12.651 6.050 0.070 1.00 84.25 104 GLY A O 1
ATOM 789 N N . ALA A 1 105 ? -11.268 4.386 0.652 1.00 89.88 105 ALA A N 1
ATOM 790 C CA . ALA A 1 105 ? -11.124 4.848 2.028 1.00 89.88 105 ALA A CA 1
ATOM 791 C C . ALA A 1 105 ? -10.312 6.154 2.084 1.00 89.88 105 ALA A C 1
ATOM 793 O O . ALA A 1 105 ? -9.281 6.304 1.430 1.00 89.88 105 ALA A O 1
ATOM 794 N N . THR A 1 106 ? -10.779 7.105 2.889 1.00 89.12 106 THR A N 1
ATOM 795 C CA . THR A 1 106 ? -10.136 8.401 3.115 1.00 89.12 106 THR A CA 1
ATOM 796 C C . THR A 1 106 ? -9.697 8.491 4.574 1.00 89.12 106 THR A C 1
ATOM 798 O O . THR A 1 106 ? -10.529 8.505 5.478 1.00 89.12 106 THR A O 1
ATOM 801 N N . ILE A 1 107 ? -8.389 8.561 4.816 1.00 88.69 107 ILE A N 1
ATOM 802 C CA . ILE A 1 107 ? -7.795 8.621 6.159 1.00 88.69 107 ILE A CA 1
ATOM 803 C C . ILE A 1 107 ? -7.192 10.015 6.340 1.00 88.69 107 ILE A C 1
ATOM 805 O O . ILE A 1 107 ? -6.299 10.402 5.584 1.00 88.69 107 ILE A O 1
ATOM 809 N N . LEU A 1 108 ? -7.701 10.794 7.299 1.00 85.88 108 LEU A N 1
ATOM 810 C CA . LEU A 1 108 ? -7.339 12.207 7.454 1.00 85.88 108 LEU A CA 1
ATOM 811 C C . LEU A 1 108 ? -6.723 12.496 8.822 1.00 85.88 108 LEU A C 1
ATOM 813 O O . LEU A 1 108 ? -7.248 12.098 9.858 1.00 85.88 108 LEU A O 1
ATOM 817 N N . GLY A 1 109 ? -5.653 13.293 8.806 1.00 82.25 109 GLY A N 1
ATOM 818 C CA . GLY A 1 109 ? -4.984 13.800 10.001 1.00 82.25 109 GLY A CA 1
ATOM 819 C C . GLY A 1 109 ? -3.777 12.974 10.442 1.00 82.25 109 GLY A C 1
ATOM 820 O O . GLY A 1 109 ? -3.407 11.970 9.836 1.00 82.25 109 GLY A O 1
ATOM 821 N N . ASN A 1 110 ? -3.144 13.435 11.521 1.00 84.44 110 ASN A N 1
ATOM 822 C CA . ASN A 1 110 ? -2.083 12.707 12.209 1.00 84.44 110 ASN A CA 1
ATOM 823 C C . ASN A 1 110 ? -2.713 11.627 13.100 1.00 84.44 110 ASN A C 1
ATOM 825 O O . ASN A 1 110 ? -2.848 11.826 14.303 1.00 84.44 110 ASN A O 1
ATOM 829 N N . ILE A 1 111 ? -3.136 10.530 12.477 1.00 84.69 111 ILE A N 1
ATOM 830 C CA . ILE A 1 111 ? -3.726 9.380 13.163 1.00 84.69 111 ILE A CA 1
ATOM 831 C C . ILE A 1 111 ? -2.927 8.113 12.883 1.00 84.69 111 ILE A C 1
ATOM 833 O O . ILE A 1 111 ? -2.275 7.994 11.842 1.00 84.69 111 ILE A O 1
ATOM 837 N N . LYS A 1 112 ? -2.956 7.179 13.827 1.00 86.25 112 LYS A N 1
ATOM 838 C CA . LYS A 1 112 ? -2.257 5.896 13.764 1.00 86.25 112 LYS A CA 1
ATOM 839 C C . LYS A 1 112 ? -3.237 4.780 13.439 1.00 86.25 112 LYS A C 1
ATOM 841 O O . LYS A 1 112 ? -4.265 4.633 14.095 1.00 86.25 112 LYS A O 1
ATOM 846 N N . ILE A 1 113 ? -2.883 3.974 12.450 1.00 90.75 113 ILE A N 1
ATOM 847 C CA . ILE A 1 113 ? -3.571 2.738 12.099 1.00 90.75 113 ILE A CA 1
ATOM 848 C C . ILE A 1 113 ? -2.661 1.595 12.529 1.00 90.75 113 ILE A C 1
ATOM 850 O O . ILE A 1 113 ? -1.576 1.432 11.974 1.00 90.75 113 ILE A O 1
ATOM 854 N N . GLY A 1 114 ? -3.077 0.877 13.568 1.00 86.62 114 GLY A N 1
ATOM 855 C CA . GLY A 1 114 ? -2.298 -0.184 14.190 1.00 86.62 114 GLY A CA 1
ATOM 856 C C . GLY A 1 114 ? -2.110 -1.395 13.283 1.00 86.62 114 GLY A C 1
ATOM 857 O O . GLY A 1 114 ? -2.848 -1.598 12.324 1.00 86.62 114 GLY A O 1
ATOM 858 N N . GLU A 1 115 ? -1.111 -2.204 13.616 1.00 86.12 115 GLU A N 1
ATOM 859 C CA . GLU A 1 115 ? -0.715 -3.387 12.849 1.00 86.12 115 GLU A CA 1
ATOM 860 C C . GLU A 1 115 ? -1.891 -4.342 12.620 1.00 86.12 115 GLU A C 1
ATOM 862 O O . GLU A 1 115 ? -2.692 -4.583 13.526 1.00 86.12 115 GLU A O 1
ATOM 867 N N . GLY A 1 116 ? -2.025 -4.871 11.405 1.00 81.69 116 GLY A N 1
ATOM 868 C CA . GLY A 1 116 ? -3.100 -5.805 11.065 1.00 81.69 116 GLY A CA 1
ATOM 869 C C . GLY A 1 116 ? -4.508 -5.199 11.104 1.00 81.69 116 GLY A C 1
ATOM 870 O O . GLY A 1 116 ? -5.488 -5.938 11.079 1.00 81.69 116 GLY A O 1
ATOM 871 N N . ALA A 1 117 ? -4.660 -3.876 11.217 1.00 88.19 117 ALA A N 1
ATOM 872 C CA . ALA A 1 117 ? -5.979 -3.252 11.185 1.00 88.19 117 ALA A CA 1
ATOM 873 C C . ALA A 1 117 ? -6.605 -3.307 9.780 1.00 88.19 117 ALA A C 1
ATOM 875 O O . ALA A 1 117 ? -5.918 -3.326 8.758 1.00 88.19 117 ALA A O 1
ATOM 876 N N . LYS A 1 118 ? -7.936 -3.287 9.720 1.00 88.75 118 LYS A N 1
ATOM 877 C CA . LYS A 1 118 ? -8.722 -3.328 8.482 1.00 88.75 118 LYS A CA 1
ATOM 878 C C . LYS A 1 118 ? -9.562 -2.060 8.349 1.00 88.75 118 LYS A C 1
ATOM 880 O O . LYS A 1 118 ? -10.369 -1.747 9.220 1.00 88.75 118 LYS A O 1
ATOM 885 N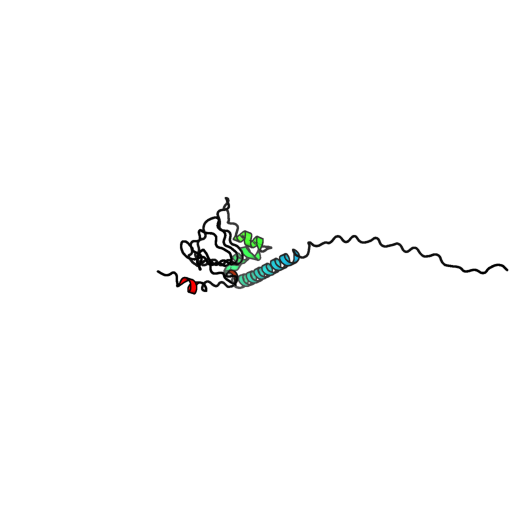 N . ILE A 1 119 ? -9.411 -1.336 7.245 1.00 90.44 119 ILE A N 1
ATOM 886 C CA . ILE A 1 119 ? -10.225 -0.165 6.904 1.00 90.44 119 ILE A CA 1
ATOM 887 C C . ILE A 1 119 ? -11.183 -0.552 5.782 1.00 90.44 119 ILE A C 1
ATOM 889 O O . ILE A 1 119 ? -10.753 -0.978 4.711 1.00 90.44 119 ILE A O 1
ATOM 893 N N . GLY A 1 120 ? -12.485 -0.406 6.012 1.00 89.06 120 GLY A N 1
ATOM 894 C CA . GLY A 1 120 ? -13.493 -0.739 5.004 1.00 89.06 120 GLY A CA 1
ATOM 895 C C . GLY A 1 120 ? -13.447 0.196 3.799 1.00 89.06 120 GLY A C 1
ATOM 896 O O . GLY A 1 120 ? -13.093 1.373 3.921 1.00 89.06 120 GLY A O 1
ATOM 897 N N . ALA A 1 121 ? -13.873 -0.306 2.643 1.00 89.62 121 ALA A N 1
ATOM 898 C CA . ALA A 1 121 ? -14.023 0.503 1.437 1.00 89.62 121 ALA A CA 1
ATOM 899 C C . ALA A 1 121 ? -14.954 1.710 1.679 1.00 89.62 121 ALA A C 1
ATOM 901 O O . ALA A 1 121 ? -15.938 1.610 2.409 1.00 89.62 121 ALA A O 1
ATOM 902 N N . GLY A 1 122 ? -14.619 2.866 1.099 1.00 87.69 122 GLY A N 1
ATOM 903 C CA . GLY A 1 122 ? -15.401 4.107 1.223 1.00 87.69 122 GLY A CA 1
ATOM 904 C C . GLY A 1 122 ? -15.443 4.745 2.623 1.00 87.69 122 GLY A C 1
ATOM 905 O O . GLY A 1 122 ? -16.214 5.680 2.841 1.00 87.69 122 GLY A O 1
ATOM 906 N N . SER A 1 123 ? -14.649 4.261 3.582 1.00 91.81 123 SER A N 1
ATOM 907 C CA . SER A 1 123 ? -14.677 4.763 4.965 1.00 91.81 123 SER A CA 1
ATOM 908 C C . SER A 1 123 ? -13.942 6.093 5.123 1.00 91.81 123 SER A C 1
ATOM 910 O O . SER A 1 123 ? -12.909 6.306 4.493 1.00 91.81 123 SER A O 1
ATOM 912 N N . VAL A 1 124 ? -14.422 6.969 6.012 1.00 93.38 124 VAL A N 1
ATOM 913 C CA . VAL A 1 124 ? -13.755 8.239 6.362 1.00 93.38 124 VAL A CA 1
ATOM 914 C C . VAL A 1 124 ? -13.207 8.149 7.781 1.00 93.38 124 VAL A C 1
ATOM 916 O O . VAL A 1 124 ? -13.951 8.266 8.756 1.00 93.38 124 VAL A O 1
ATOM 919 N N . VAL A 1 125 ? -11.903 7.918 7.906 1.00 91.50 125 VAL A N 1
ATOM 920 C CA . VAL A 1 125 ? -11.235 7.643 9.182 1.00 91.50 125 VAL A CA 1
ATOM 921 C C . VAL A 1 125 ? -10.630 8.923 9.745 1.00 91.50 125 VAL A C 1
ATOM 923 O O . VAL A 1 125 ? -9.774 9.549 9.120 1.00 91.50 125 VAL A O 1
ATOM 926 N N . LEU A 1 126 ? -11.096 9.293 10.939 1.00 90.56 126 LEU A N 1
ATOM 927 C CA . LEU A 1 126 ? -10.702 10.508 11.665 1.00 90.56 126 LEU A CA 1
ATOM 928 C C . LEU A 1 126 ? -10.148 10.207 13.070 1.00 90.56 126 LEU A C 1
ATOM 930 O O . LEU A 1 126 ? -9.895 11.131 13.839 1.00 90.56 126 LEU A O 1
ATOM 934 N N . ILE A 1 127 ? -10.028 8.927 13.432 1.00 88.81 127 ILE A N 1
ATOM 935 C CA . ILE A 1 127 ? -9.587 8.457 14.751 1.00 88.81 127 ILE A CA 1
ATOM 936 C C . ILE A 1 127 ? -8.499 7.400 14.588 1.00 88.81 127 ILE A C 1
ATOM 938 O O . ILE A 1 127 ? -8.456 6.720 13.563 1.00 88.81 127 ILE A O 1
ATOM 942 N N . ASP A 1 128 ? -7.670 7.240 15.615 1.00 90.81 128 ASP A N 1
ATOM 943 C CA . ASP A 1 128 ? -6.732 6.124 15.685 1.00 90.81 128 ASP A CA 1
ATOM 944 C C . ASP A 1 128 ? -7.487 4.789 15.652 1.00 90.81 128 ASP A C 1
ATOM 946 O O . ASP A 1 128 ? -8.539 4.629 16.283 1.00 90.81 128 ASP A O 1
ATOM 950 N N . VAL A 1 129 ? -6.935 3.830 14.913 1.00 91.19 129 VAL A N 1
ATOM 951 C CA . VAL A 1 129 ? -7.482 2.479 14.771 1.00 91.19 129 VAL A CA 1
ATOM 952 C C . VAL A 1 129 ? -6.533 1.515 15.480 1.00 91.19 129 VAL A C 1
ATOM 954 O O . VAL A 1 129 ? -5.372 1.421 15.079 1.00 91.19 129 VAL A O 1
ATOM 957 N N . PRO A 1 130 ? -6.973 0.817 16.544 1.00 91.31 130 PRO A N 1
ATOM 958 C CA . PRO A 1 130 ? -6.130 -0.146 17.245 1.00 91.31 130 PRO A CA 1
ATOM 959 C C . PRO A 1 130 ? -5.698 -1.315 16.348 1.00 91.31 130 PRO A C 1
ATOM 961 O O . PRO A 1 130 ? -6.368 -1.645 15.367 1.00 91.31 130 PRO A O 1
ATOM 964 N N . ALA A 1 131 ? -4.590 -1.964 16.711 1.00 89.88 131 ALA A N 1
ATOM 965 C CA . ALA A 1 131 ? -4.075 -3.127 15.992 1.00 89.88 131 ALA A CA 1
ATOM 966 C C . ALA A 1 131 ? -5.126 -4.242 15.891 1.00 89.88 131 ALA A C 1
ATOM 968 O O . ALA A 1 131 ? -5.873 -4.468 16.842 1.00 89.88 131 ALA A O 1
ATOM 969 N N . ARG A 1 132 ? -5.169 -4.920 14.740 1.00 86.38 132 ARG A N 1
ATOM 970 C CA . ARG A 1 132 ? -6.065 -6.045 14.424 1.00 86.38 132 ARG A CA 1
ATOM 971 C C . ARG A 1 132 ? -7.559 -5.744 14.538 1.00 86.38 132 ARG A C 1
ATOM 973 O O . ARG A 1 132 ? -8.362 -6.667 14.572 1.00 86.38 132 ARG A O 1
ATOM 980 N N . THR A 1 133 ? -7.956 -4.472 14.551 1.00 88.56 133 THR A N 1
ATOM 981 C CA . THR A 1 133 ? -9.374 -4.071 14.577 1.00 88.56 133 THR A CA 1
ATOM 982 C C . THR A 1 133 ? -9.879 -3.655 13.202 1.00 88.56 133 THR A C 1
ATOM 984 O O . THR A 1 133 ? -9.094 -3.378 12.295 1.00 88.56 133 THR A O 1
ATOM 987 N N . THR A 1 134 ? -11.202 -3.590 13.032 1.00 88.69 134 THR A N 1
ATOM 988 C CA . THR A 1 134 ? -11.826 -3.089 11.795 1.00 88.69 134 THR A CA 1
ATOM 989 C C . THR A 1 134 ? -12.493 -1.740 12.008 1.00 88.69 134 THR A C 1
ATOM 991 O O . THR A 1 134 ? -13.292 -1.595 12.929 1.00 88.69 134 THR A O 1
ATOM 994 N N . ALA A 1 135 ? -12.218 -0.769 11.135 1.00 90.38 135 ALA A N 1
ATOM 995 C CA . ALA A 1 135 ? -12.874 0.535 11.116 1.00 90.38 135 ALA A CA 1
ATOM 996 C C . ALA A 1 135 ? -13.603 0.769 9.788 1.00 90.38 135 ALA A C 1
ATOM 998 O O . ALA A 1 135 ? -13.004 0.684 8.715 1.00 90.38 135 ALA A O 1
ATOM 999 N N . VAL A 1 136 ? -14.891 1.107 9.857 1.00 89.88 136 VAL A N 1
ATOM 1000 C CA . VAL A 1 136 ? -15.755 1.267 8.676 1.00 89.88 136 VAL A CA 1
ATOM 1001 C C . VAL A 1 136 ? -16.768 2.406 8.829 1.00 89.88 136 VAL A C 1
ATOM 1003 O O . VAL A 1 136 ? -17.145 2.760 9.948 1.00 89.88 136 VAL A O 1
ATOM 1006 N N . GLY A 1 137 ? -17.227 2.968 7.707 1.00 86.81 137 GLY A N 1
ATOM 1007 C CA . GLY A 1 137 ? -18.292 3.980 7.645 1.00 86.81 137 GLY A CA 1
ATOM 1008 C C . GLY A 1 137 ? -17.800 5.427 7.501 1.00 86.81 137 GLY A C 1
ATOM 1009 O O . GLY A 1 137 ? -16.600 5.699 7.443 1.00 86.81 137 GLY A O 1
ATOM 1010 N N . ASN A 1 138 ? -18.740 6.375 7.438 1.00 91.19 138 ASN A N 1
ATOM 1011 C CA . ASN A 1 138 ? -18.469 7.811 7.311 1.00 91.19 138 ASN A CA 1
ATOM 1012 C C . ASN A 1 138 ? -19.314 8.625 8.319 1.00 91.19 138 ASN A C 1
ATOM 1014 O O . ASN A 1 138 ? -20.509 8.805 8.085 1.00 91.19 138 ASN A O 1
ATOM 1018 N N . PRO A 1 139 ? -18.732 9.140 9.420 1.00 87.69 139 PRO A N 1
ATOM 1019 C CA . PRO A 1 139 ? -17.354 8.923 9.869 1.00 87.69 139 PRO A CA 1
ATOM 1020 C C . PRO A 1 139 ? -17.141 7.501 10.408 1.00 87.69 139 PRO A C 1
ATOM 1022 O O . PRO A 1 139 ? -18.042 6.925 11.018 1.00 87.69 139 PRO A O 1
ATOM 1025 N N . ALA A 1 140 ? -15.934 6.962 10.238 1.00 89.69 140 ALA A N 1
ATOM 1026 C CA . ALA A 1 140 ? -15.614 5.581 10.577 1.00 89.69 140 ALA A CA 1
ATOM 1027 C C . ALA A 1 140 ? -15.821 5.267 12.068 1.00 89.69 140 ALA A C 1
ATOM 1029 O O . ALA A 1 140 ? -15.629 6.114 12.954 1.00 89.69 140 ALA A O 1
ATOM 1030 N N . ARG A 1 141 ? -16.226 4.029 12.349 1.00 88.25 141 ARG A N 1
ATOM 1031 C CA . ARG A 1 141 ? -16.386 3.453 13.689 1.00 88.25 141 ARG A CA 1
ATOM 1032 C C . ARG A 1 141 ? -15.749 2.073 13.735 1.00 88.25 141 ARG A C 1
ATOM 1034 O O . ARG A 1 141 ? -15.703 1.384 12.719 1.00 88.25 141 ARG A O 1
ATOM 1041 N N . LEU A 1 142 ? -15.274 1.693 14.918 1.00 87.25 142 LEU A N 1
ATOM 1042 C CA . LEU A 1 142 ? -14.760 0.350 15.156 1.00 87.25 142 LEU A CA 1
ATOM 1043 C C . LEU A 1 142 ? -15.914 -0.654 15.160 1.00 87.25 142 LEU A C 1
ATOM 1045 O O . LEU A 1 142 ? -16.917 -0.442 15.849 1.00 87.25 142 LEU A O 1
ATOM 1049 N N . VAL A 1 143 ? -15.754 -1.737 14.409 1.00 79.25 143 VAL A N 1
ATOM 1050 C CA . VAL A 1 143 ? -16.650 -2.899 14.454 1.00 79.25 143 VAL A CA 1
ATOM 1051 C C . VAL A 1 143 ? -16.487 -3.588 15.819 1.00 79.25 143 VAL A C 1
ATOM 1053 O O . VAL A 1 143 ? -15.386 -3.618 16.367 1.00 79.25 143 VAL A O 1
ATOM 1056 N N . GLY A 1 144 ? -17.588 -4.037 16.432 1.00 68.75 144 GLY A N 1
ATOM 1057 C CA . GLY A 1 144 ? -17.618 -4.528 17.825 1.00 68.75 144 GLY A CA 1
ATOM 1058 C C . GLY A 1 144 ? -17.754 -3.433 18.900 1.00 68.75 144 GLY A C 1
ATOM 1059 O O . GLY A 1 144 ? -17.997 -3.722 20.070 1.00 68.75 144 GLY A O 1
ATOM 1060 N N . GLY A 1 145 ? -17.687 -2.153 18.513 1.00 63.19 145 GLY A N 1
ATOM 1061 C CA . GLY A 1 145 ? -17.855 -1.013 19.418 1.00 63.19 145 GLY A CA 1
ATOM 1062 C C . GLY A 1 145 ? -16.559 -0.564 20.105 1.00 63.19 145 GLY A C 1
ATOM 1063 O O . GLY A 1 145 ? -15.511 -1.192 20.004 1.00 63.19 145 GLY A O 1
ATOM 1064 N N . LYS A 1 146 ? -16.618 0.582 20.800 1.00 58.94 146 LYS A N 1
ATOM 1065 C CA . LYS A 1 146 ? -15.426 1.228 21.391 1.00 58.94 146 LYS A CA 1
ATOM 1066 C C . LYS A 1 146 ? -14.819 0.462 22.570 1.00 58.94 146 LYS A C 1
ATOM 1068 O O . LYS A 1 146 ? -13.625 0.597 22.806 1.00 58.94 146 LYS A O 1
ATOM 1073 N N . GLU A 1 147 ? -15.628 -0.285 23.319 1.00 57.47 147 GLU A N 1
ATOM 1074 C CA . GLU A 1 147 ? -15.185 -0.960 24.547 1.00 57.47 147 GLU A CA 1
ATOM 1075 C C . GLU A 1 147 ? -14.631 -2.370 24.290 1.00 57.47 147 GLU A C 1
ATOM 1077 O O . GLU A 1 147 ? -13.802 -2.843 25.065 1.00 57.47 147 GLU A O 1
ATOM 1082 N N . LYS A 1 148 ? -15.052 -3.030 23.199 1.00 58.94 148 LYS A N 1
ATOM 1083 C CA . LYS A 1 148 ? -14.588 -4.364 22.776 1.00 58.94 148 LYS A CA 1
ATOM 1084 C C . LYS A 1 148 ? -14.584 -4.492 21.243 1.00 58.94 148 LYS A C 1
ATOM 1086 O O . LYS A 1 148 ? -15.467 -5.144 20.692 1.00 58.94 148 LYS A O 1
ATOM 1091 N N . PRO A 1 149 ? -13.625 -3.868 20.542 1.00 61.50 149 PRO A N 1
ATOM 1092 C CA . PRO A 1 149 ? -13.538 -4.011 19.094 1.00 61.50 149 PRO A CA 1
ATOM 1093 C C . PRO A 1 149 ? -13.293 -5.478 18.710 1.00 61.50 149 PRO A C 1
ATOM 1095 O O . PRO A 1 149 ? -12.559 -6.180 19.414 1.00 61.50 149 PRO A O 1
ATOM 1098 N N . SER A 1 150 ? -13.897 -5.940 17.611 1.00 65.50 150 SER A N 1
ATOM 1099 C CA . SER A 1 150 ? -13.618 -7.280 17.088 1.00 65.50 150 SER A CA 1
ATOM 1100 C C . SER A 1 150 ? -12.172 -7.335 16.597 1.00 65.50 150 SER A C 1
ATOM 1102 O O . SER A 1 150 ? -11.703 -6.445 15.878 1.00 65.50 150 SER A O 1
ATOM 1104 N N . MET A 1 151 ? -11.445 -8.346 17.073 1.00 70.00 151 MET A N 1
ATOM 1105 C CA . MET A 1 151 ? -10.028 -8.543 16.792 1.00 70.00 151 MET A CA 1
ATOM 1106 C C . MET A 1 151 ? -9.868 -9.665 15.776 1.00 70.00 151 MET A C 1
ATOM 1108 O O . MET A 1 151 ? -10.448 -10.736 15.944 1.00 70.00 151 MET A O 1
ATOM 1112 N N . HIS A 1 152 ? -9.053 -9.427 14.756 1.00 66.19 152 HIS A N 1
ATOM 1113 C CA . HIS A 1 152 ? -8.664 -10.447 13.789 1.00 66.19 152 HIS A CA 1
ATOM 1114 C C . HIS A 1 152 ? -7.544 -11.321 14.354 1.00 66.19 152 HIS A C 1
ATOM 1116 O O . HIS A 1 152 ? -6.587 -10.816 14.948 1.00 66.19 152 HIS A O 1
ATOM 1122 N N . GLU A 1 153 ? -7.661 -12.634 14.169 1.00 66.12 153 GLU A N 1
ATOM 1123 C CA . GLU A 1 153 ? -6.562 -13.573 14.434 1.00 66.12 153 GLU A CA 1
ATOM 1124 C C . GLU A 1 153 ? -5.522 -13.531 13.299 1.00 66.12 153 GLU A C 1
ATOM 1126 O O . GLU A 1 153 ? -4.322 -13.619 13.567 1.00 66.12 153 GLU A O 1
ATOM 1131 N N . ASP A 1 154 ? -5.983 -13.283 12.068 1.00 64.88 154 ASP A N 1
ATOM 1132 C CA . ASP A 1 154 ? -5.178 -13.197 10.845 1.00 64.88 154 ASP A CA 1
ATOM 1133 C C . ASP A 1 154 ? -4.677 -11.770 10.549 1.00 64.88 154 ASP A C 1
ATOM 1135 O O . ASP A 1 154 ? -5.186 -10.791 11.099 1.00 64.88 154 ASP A O 1
ATOM 1139 N N . VAL A 1 155 ? -3.705 -11.638 9.630 1.00 68.62 155 VAL A N 1
ATOM 1140 C CA . VAL A 1 155 ? -3.192 -10.350 9.124 1.00 68.62 155 VAL A CA 1
ATOM 1141 C C . VAL A 1 155 ? -3.946 -9.958 7.842 1.00 68.62 155 VAL A C 1
ATOM 1143 O O . VAL A 1 155 ? -3.676 -10.506 6.770 1.00 68.62 155 VAL A O 1
ATOM 1146 N N . PRO A 1 156 ? -4.886 -8.995 7.888 1.00 69.25 156 PRO A N 1
ATOM 1147 C CA . PRO A 1 156 ? -5.743 -8.682 6.744 1.00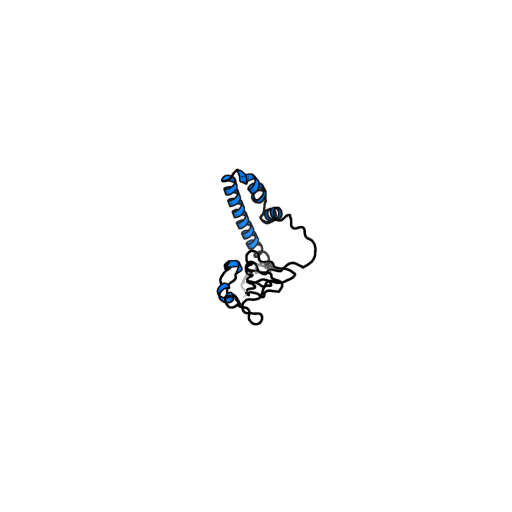 69.25 156 PRO A CA 1
ATOM 1148 C C . PRO A 1 156 ? -4.999 -8.173 5.504 1.00 69.25 156 PRO A C 1
ATOM 1150 O O . PRO A 1 156 ? -5.491 -8.330 4.387 1.00 69.25 156 PRO A O 1
ATOM 1153 N N . GLY A 1 157 ? -3.833 -7.548 5.689 1.00 63.25 157 GLY A N 1
ATOM 1154 C CA . GLY A 1 157 ? -2.985 -7.066 4.599 1.00 63.25 157 GLY A CA 1
ATOM 1155 C C . GLY A 1 157 ? -2.381 -8.177 3.736 1.00 63.25 157 GLY A C 1
ATOM 1156 O O . GLY A 1 157 ? -1.999 -7.907 2.605 1.00 63.25 157 GLY A O 1
ATOM 1157 N N . GLU A 1 158 ? -2.337 -9.417 4.225 1.00 75.62 158 GLU A N 1
ATOM 1158 C CA . GLU A 1 158 ? -1.840 -10.569 3.461 1.00 75.62 158 GLU A CA 1
ATOM 1159 C C . GLU A 1 158 ? -2.981 -11.352 2.808 1.00 75.62 158 GLU A C 1
ATOM 1161 O O . GLU A 1 158 ? -2.868 -11.787 1.663 1.00 75.62 158 GLU A O 1
ATOM 1166 N N . SER A 1 159 ? -4.110 -11.495 3.509 1.00 73.00 159 SER A N 1
ATOM 1167 C CA . SER A 1 159 ? -5.256 -12.261 3.009 1.00 73.00 159 SER A CA 1
ATOM 1168 C C . SER A 1 159 ? -6.101 -11.514 1.975 1.00 73.00 159 SER A C 1
ATOM 1170 O O . SER A 1 159 ? -6.880 -12.149 1.266 1.00 73.00 159 SER A O 1
ATOM 1172 N N . MET A 1 160 ? -5.974 -10.181 1.882 1.00 77.00 160 MET A N 1
ATOM 1173 C CA . MET A 1 160 ? -6.800 -9.321 1.014 1.00 77.00 160 MET A CA 1
ATOM 1174 C C . MET A 1 160 ? -8.313 -9.531 1.206 1.00 77.00 160 MET A C 1
ATOM 1176 O O . MET A 1 160 ? -9.122 -9.293 0.307 1.00 77.00 160 MET A O 1
ATOM 1180 N N . ASP A 1 161 ? -8.730 -9.964 2.396 1.00 76.75 161 ASP A N 1
ATOM 1181 C CA . ASP A 1 161 ? -10.138 -10.210 2.667 1.00 76.75 161 ASP A CA 1
ATOM 1182 C C . ASP A 1 161 ? -10.892 -8.910 2.987 1.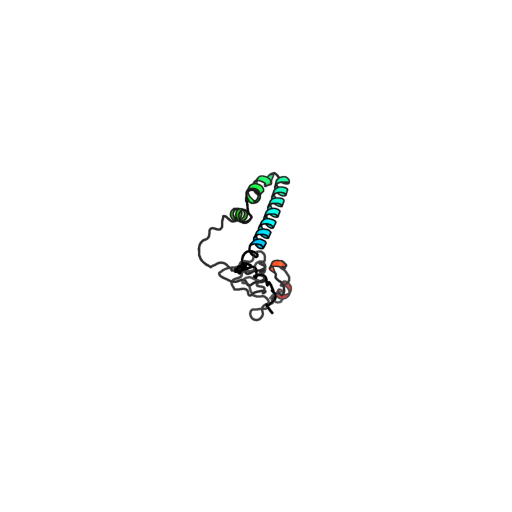00 76.75 161 ASP A C 1
ATOM 1184 O O . ASP A 1 161 ? -10.828 -8.343 4.086 1.00 76.75 161 ASP A O 1
ATOM 1188 N N . HIS A 1 162 ? -11.695 -8.487 2.018 1.00 67.25 162 HIS A N 1
ATOM 1189 C CA . HIS A 1 162 ? -12.561 -7.319 2.109 1.00 67.25 162 HIS A CA 1
ATOM 1190 C C . HIS A 1 162 ? -13.955 -7.603 2.686 1.00 67.25 162 HIS A C 1
ATOM 1192 O O . HIS A 1 162 ? -14.753 -6.673 2.773 1.00 67.25 162 HIS A O 1
ATOM 1198 N N . THR A 1 163 ? -14.287 -8.847 3.043 1.00 65.81 163 THR A N 1
ATOM 1199 C CA . THR A 1 163 ? -15.686 -9.264 3.247 1.00 65.81 163 THR A CA 1
ATOM 1200 C C . THR A 1 163 ? -16.009 -9.855 4.610 1.00 65.81 163 THR A C 1
ATOM 1202 O O . THR A 1 163 ? -17.150 -9.708 5.040 1.00 65.81 163 THR A O 1
ATOM 1205 N N . SER A 1 164 ? -15.060 -10.452 5.340 1.00 63.19 164 SER A N 1
ATOM 1206 C CA . SER A 1 164 ? -15.407 -11.193 6.573 1.00 63.19 164 SER A CA 1
ATOM 1207 C C . SER A 1 164 ? -15.996 -10.340 7.704 1.00 63.19 164 SER A C 1
ATOM 1209 O O . SER A 1 164 ? -16.537 -10.887 8.654 1.00 63.19 164 SER A O 1
ATOM 1211 N N . PHE A 1 165 ? -15.956 -9.006 7.612 1.00 62.97 165 PHE A N 1
ATOM 1212 C CA . PHE A 1 165 ? -16.632 -8.120 8.570 1.00 62.97 165 PHE A CA 1
ATOM 1213 C C . PHE A 1 165 ? -18.111 -7.845 8.229 1.00 62.97 165 PHE A C 1
ATOM 1215 O O . PHE A 1 165 ? -18.823 -7.261 9.041 1.00 62.97 165 PHE A O 1
ATOM 1222 N N . ILE A 1 166 ? -18.594 -8.228 7.038 1.00 59.88 166 ILE A N 1
ATOM 1223 C CA . ILE A 1 166 ? -19.960 -7.924 6.566 1.00 59.88 166 ILE A CA 1
ATOM 1224 C C . ILE A 1 166 ? -21.021 -8.605 7.447 1.00 59.88 166 ILE A C 1
ATOM 1226 O O . ILE A 1 166 ? -22.081 -8.022 7.690 1.00 59.88 166 ILE A O 1
ATOM 1230 N N . SER A 1 167 ? -20.735 -9.793 7.991 1.00 57.19 167 SER A N 1
ATOM 1231 C CA . SER A 1 167 ? -21.631 -10.472 8.936 1.00 57.19 167 SER A CA 1
ATOM 1232 C C . SER A 1 167 ? -21.793 -9.701 10.247 1.00 57.19 167 SER A C 1
ATOM 1234 O O . SER A 1 167 ? -22.903 -9.609 10.751 1.00 57.19 167 SER A O 1
ATOM 1236 N N . GLU A 1 168 ? -20.724 -9.085 10.758 1.00 55.84 168 GLU A N 1
ATOM 1237 C CA . GLU A 1 168 ? -20.757 -8.270 11.985 1.00 55.84 168 GLU A CA 1
ATOM 1238 C C . GLU A 1 168 ? -21.390 -6.886 11.760 1.00 55.84 168 GLU A C 1
ATOM 1240 O O . GLU A 1 168 ? -21.826 -6.228 12.703 1.00 55.84 168 GLU A O 1
ATOM 1245 N N . TRP A 1 169 ? -21.439 -6.426 10.505 1.00 48.16 169 TRP A N 1
ATOM 1246 C CA . TRP A 1 169 ? -21.984 -5.117 10.135 1.00 48.16 169 TRP A CA 1
ATOM 1247 C C . TRP A 1 169 ? -23.489 -5.116 9.862 1.00 48.16 169 TRP A C 1
ATOM 1249 O O . TRP A 1 169 ? -24.135 -4.071 9.942 1.00 48.16 169 TRP A O 1
ATOM 1259 N N . SER A 1 170 ? -24.051 -6.287 9.560 1.00 52.59 170 SER A N 1
ATOM 1260 C CA . SER A 1 170 ? -25.479 -6.462 9.264 1.00 52.59 170 SER A CA 1
ATOM 1261 C C . SER A 1 170 ? -26.378 -6.087 10.451 1.00 52.59 170 SER A C 1
ATOM 1263 O O . SER A 1 170 ? -27.514 -5.668 10.249 1.00 52.59 170 SER A O 1
ATOM 1265 N N . ASP A 1 171 ? -25.844 -6.149 11.673 1.00 49.72 171 ASP A N 1
ATOM 1266 C CA . ASP A 1 171 ? -26.554 -5.801 12.910 1.00 49.72 171 ASP A CA 1
ATOM 1267 C C . ASP A 1 171 ? -26.592 -4.284 13.197 1.00 49.72 171 ASP A C 1
ATOM 1269 O O . ASP A 1 171 ? -27.152 -3.857 14.207 1.00 49.72 171 ASP A O 1
ATOM 1273 N N . TYR A 1 172 ? -25.996 -3.452 12.331 1.00 47.84 172 TYR A N 1
ATOM 1274 C CA . TYR A 1 172 ? -25.903 -1.992 12.499 1.00 47.84 172 TYR A CA 1
ATOM 1275 C C . TYR A 1 172 ? -26.736 -1.184 11.486 1.00 47.84 172 TYR A C 1
ATOM 1277 O O . TYR A 1 172 ? -26.566 0.033 11.371 1.00 47.84 172 TYR A O 1
ATOM 1285 N N . ILE A 1 173 ? -27.649 -1.842 10.762 1.00 38.19 173 ILE A N 1
ATOM 1286 C CA . ILE A 1 173 ? -28.642 -1.189 9.898 1.00 38.19 173 ILE A CA 1
ATOM 1287 C C . ILE A 1 173 ? -29.871 -0.806 10.742 1.00 38.19 173 ILE A C 1
ATOM 1289 O O . ILE A 1 173 ? -30.503 -1.669 11.350 1.00 38.19 173 ILE A O 1
ATOM 1293 N N . ILE A 1 174 ? -30.196 0.492 10.762 1.00 41.03 174 ILE A N 1
ATOM 1294 C CA . ILE A 1 174 ? -31.505 1.040 11.167 1.00 41.03 174 ILE A CA 1
ATOM 1295 C C . ILE A 1 174 ? -32.401 1.081 9.929 1.00 41.03 174 ILE A C 1
ATOM 1297 O O . ILE A 1 174 ? -31.880 1.506 8.870 1.00 41.03 174 ILE A O 1
#

InterPro domains:
  IPR001451 Hexapeptide repeat [PF00132] (92-125)
  IPR010493 Serine acetyltransferase, N-terminal [PF06426] (41-82)
  IPR010493 Serine acetyltransferase, N-terminal [SM00971] (41-131)
  IPR011004 Trimeric LpxA-like superfamily [SSF51161] (79-144)
  IPR018357 Hexapeptide transferase, conserved site [PS00101] (101-129)